Protein AF-A0A350UVN6-F1 (afdb_monomer_lite)

Sequence (57 aa):
MKKPALSDPKKRKGLIIVNTGEGKGKSTASFGLALRAAGNKMNVFIMQFMKGPWKAG

Foldseek 3Di:
DDDPPDDDPPDDDDDDDQQDDDDPCSVVVVVVVQVVCVVVVHDHDDDDPDDDPDDRD

pLDDT: mean 83.94, std 15.26, range [51.03, 97.75]

Secondary structure (DSSP, 8-state):
-PPPP---TTSPPP------SSSTTHHHHHHHHHHHHHHTT-------S--S-----

Radius of gyration: 16.47 Å; chains: 1; bounding box: 46×29×30 Å

Structure (mmCIF, N/CA/C/O backbone):
data_AF-A0A350UVN6-F1
#
_entry.id   AF-A0A350UVN6-F1
#
loop_
_atom_site.group_PDB
_atom_site.id
_atom_site.type_symbol
_atom_site.label_atom_id
_atom_site.label_alt_id
_atom_site.label_comp_id
_atom_site.label_asym_id
_atom_site.label_entity_id
_atom_site.label_seq_id
_atom_site.pdbx_PDB_ins_code
_atom_site.Cartn_x
_atom_site.Cartn_y
_atom_site.Cartn_z
_atom_site.occupancy
_atom_site.B_iso_or_equiv
_atom_site.auth_seq_id
_atom_site.auth_comp_id
_atom_site.auth_asym_id
_atom_site.auth_atom_id
_atom_site.pdbx_PDB_model_num
ATOM 1 N N . MET A 1 1 ? -33.879 12.256 -11.271 1.00 54.62 1 MET A N 1
ATOM 2 C CA . MET A 1 1 ? -32.431 12.004 -11.063 1.00 54.62 1 MET A CA 1
ATOM 3 C C . MET A 1 1 ? -32.120 12.099 -9.572 1.00 54.62 1 MET A C 1
ATOM 5 O O . MET A 1 1 ? -32.292 13.166 -8.998 1.00 54.62 1 MET A O 1
ATOM 9 N N . LYS A 1 2 ? -31.753 10.991 -8.913 1.00 51.03 2 LYS A N 1
ATOM 10 C CA . LYS A 1 2 ? -31.402 10.975 -7.478 1.00 51.03 2 LYS A CA 1
ATOM 11 C C . LYS A 1 2 ? -30.003 11.588 -7.311 1.00 51.03 2 LYS A C 1
ATOM 13 O O . LYS A 1 2 ? -29.044 11.043 -7.849 1.00 51.03 2 LYS A O 1
ATOM 18 N N . LYS A 1 3 ? -29.882 12.716 -6.600 1.00 56.00 3 LYS A N 1
ATOM 19 C CA . LYS A 1 3 ? -28.578 13.261 -6.177 1.00 56.00 3 LYS A CA 1
ATOM 20 C C . LYS A 1 3 ? -27.861 12.211 -5.310 1.00 56.00 3 LYS A C 1
ATOM 22 O O . LYS A 1 3 ? -28.520 11.639 -4.438 1.00 56.00 3 LYS A O 1
ATOM 27 N N . PRO A 1 4 ? -26.558 11.938 -5.513 1.00 63.38 4 PRO A N 1
ATOM 28 C CA . PRO A 1 4 ? -25.825 11.067 -4.604 1.00 63.38 4 PRO A CA 1
ATOM 29 C C . PRO A 1 4 ? -25.804 11.723 -3.220 1.00 63.38 4 PRO A C 1
ATOM 31 O O . PRO A 1 4 ? -25.543 12.921 -3.100 1.00 63.38 4 PRO A O 1
ATOM 34 N N . ALA A 1 5 ? -26.138 10.953 -2.186 1.00 64.25 5 ALA A N 1
ATOM 35 C CA . ALA A 1 5 ? -26.107 11.424 -0.808 1.00 64.25 5 ALA A CA 1
ATOM 36 C C . ALA A 1 5 ? -24.696 11.934 -0.473 1.00 64.25 5 ALA A C 1
ATOM 38 O O . ALA A 1 5 ? -23.706 11.237 -0.712 1.00 64.25 5 ALA A O 1
ATOM 39 N N . LEU A 1 6 ? -24.615 13.160 0.046 1.00 67.88 6 LEU A N 1
ATOM 40 C CA . LEU A 1 6 ? -23.376 13.777 0.508 1.00 67.88 6 LEU A CA 1
ATOM 41 C C . LEU A 1 6 ? -22.775 12.877 1.596 1.00 67.88 6 LEU A C 1
ATOM 43 O O . LEU A 1 6 ? -23.383 12.676 2.643 1.00 67.88 6 LEU A O 1
ATOM 47 N N . SER A 1 7 ? -21.628 12.261 1.314 1.00 67.81 7 SER A N 1
ATOM 48 C CA . SER A 1 7 ? -20.999 11.309 2.229 1.00 67.81 7 SER A CA 1
ATOM 49 C C . SER A 1 7 ? -20.572 12.013 3.513 1.00 67.81 7 SER A C 1
ATOM 51 O O . SER A 1 7 ? -19.809 12.975 3.439 1.00 67.81 7 SER A O 1
ATOM 53 N N . ASP A 1 8 ? -21.019 11.507 4.665 1.00 74.31 8 ASP A N 1
ATOM 54 C CA . ASP A 1 8 ? -20.583 11.967 5.985 1.00 74.31 8 ASP A CA 1
ATOM 55 C C . ASP A 1 8 ? -19.042 12.028 6.041 1.00 74.31 8 ASP A C 1
ATOM 57 O O . ASP A 1 8 ? -18.399 10.974 5.992 1.00 74.31 8 ASP A O 1
ATOM 61 N N . PRO A 1 9 ? -18.415 13.210 6.196 1.00 70.31 9 PRO A N 1
ATOM 62 C CA . PRO A 1 9 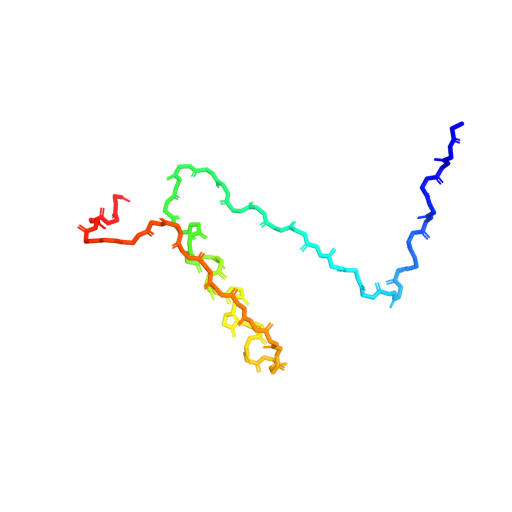? -16.954 13.341 6.181 1.00 70.31 9 PRO A CA 1
ATOM 63 C C . PRO A 1 9 ? -16.273 12.611 7.351 1.00 70.31 9 PRO A C 1
ATOM 65 O O . PRO A 1 9 ? -15.070 12.372 7.324 1.00 70.31 9 PRO A O 1
ATOM 68 N N . LYS A 1 10 ? -17.044 12.232 8.380 1.00 76.44 10 LYS A N 1
ATOM 69 C CA . LYS A 1 10 ? -16.576 11.472 9.547 1.00 76.44 10 LYS A CA 1
ATOM 70 C C . LYS A 1 10 ? -16.616 9.952 9.359 1.00 76.44 10 LYS A C 1
ATOM 72 O O . LYS A 1 10 ? -16.031 9.236 10.169 1.00 76.44 10 LYS A O 1
ATOM 77 N N . LYS A 1 11 ? -17.291 9.430 8.328 1.00 83.12 11 LYS A N 1
ATOM 78 C CA . LYS A 1 11 ? -17.311 7.985 8.066 1.00 83.12 11 LYS A CA 1
ATOM 79 C C . LYS A 1 11 ? -16.109 7.595 7.220 1.00 83.12 11 LYS A C 1
ATOM 81 O O . LYS A 1 11 ? -15.854 8.176 6.169 1.00 83.12 11 LYS A O 1
ATOM 86 N N . ARG A 1 12 ? -15.389 6.558 7.654 1.00 79.56 12 ARG A N 1
ATOM 87 C CA . ARG A 1 12 ? -14.330 5.965 6.832 1.00 79.56 12 ARG A CA 1
ATOM 88 C C . ARG A 1 12 ? -14.960 5.351 5.581 1.00 79.56 12 ARG A C 1
ATOM 90 O O . ARG A 1 12 ? -15.787 4.449 5.686 1.00 79.56 12 ARG A O 1
ATOM 97 N N . LYS A 1 13 ? -14.563 5.842 4.408 1.00 86.44 13 LYS A N 1
ATOM 98 C CA . LYS A 1 13 ? -14.982 5.324 3.103 1.00 86.44 13 LYS A CA 1
ATOM 99 C C . LYS A 1 13 ? -13.851 4.490 2.504 1.00 86.44 13 LYS A C 1
ATOM 101 O O . LYS A 1 13 ? -12.707 4.936 2.490 1.00 86.44 13 LYS A O 1
ATOM 106 N N . GLY A 1 14 ? -14.171 3.298 2.001 1.00 89.75 14 GLY A N 1
ATOM 107 C CA . GLY A 1 14 ? -13.237 2.515 1.191 1.00 89.75 14 GLY A CA 1
ATOM 108 C C . GLY A 1 14 ? -12.955 3.227 -0.133 1.00 89.75 14 GLY A C 1
ATOM 109 O O . GLY A 1 14 ? -13.888 3.677 -0.801 1.00 89.75 14 GLY A O 1
ATOM 110 N N . LEU A 1 15 ? -11.679 3.358 -0.494 1.00 92.62 15 LEU A N 1
ATOM 111 C CA . LEU A 1 15 ? -11.232 3.986 -1.739 1.00 92.62 15 LEU A CA 1
ATOM 112 C C . LEU A 1 15 ? -10.551 2.955 -2.642 1.00 92.62 15 LEU A C 1
ATOM 114 O O . LEU A 1 15 ? -10.002 1.966 -2.160 1.00 92.62 15 LEU A O 1
ATOM 118 N N . ILE A 1 16 ? -10.567 3.225 -3.946 1.00 95.50 16 ILE A N 1
ATOM 119 C CA . ILE A 1 16 ? -9.859 2.442 -4.961 1.00 95.50 16 ILE A CA 1
ATOM 120 C C . ILE A 1 16 ? -8.687 3.286 -5.457 1.00 95.50 16 ILE A C 1
ATOM 122 O O . ILE A 1 16 ? -8.874 4.440 -5.838 1.00 95.50 16 ILE A O 1
ATOM 126 N N . ILE A 1 17 ? -7.486 2.710 -5.445 1.00 95.56 17 ILE A N 1
ATOM 127 C CA . ILE A 1 17 ? -6.258 3.352 -5.920 1.00 95.56 17 ILE A CA 1
ATOM 128 C C . ILE A 1 17 ? -5.756 2.560 -7.125 1.00 95.56 17 ILE A C 1
ATOM 130 O O . ILE A 1 17 ? -5.582 1.346 -7.038 1.00 95.56 17 ILE A O 1
ATOM 134 N N . VAL A 1 18 ? -5.517 3.250 -8.242 1.00 95.94 18 VAL A N 1
ATOM 135 C CA . VAL A 1 18 ? -5.024 2.650 -9.487 1.00 95.94 18 VAL A CA 1
ATOM 136 C C . VAL A 1 18 ? -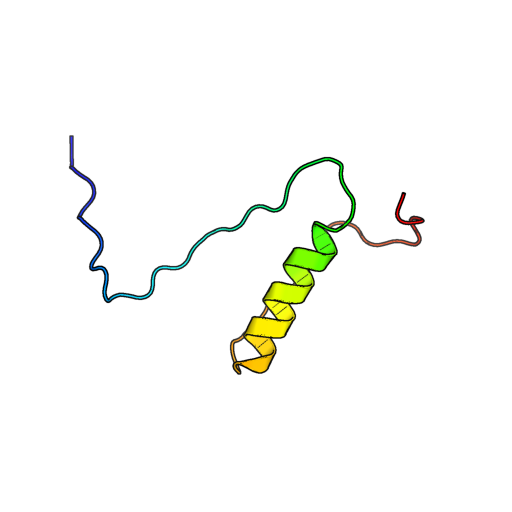3.630 3.192 -9.779 1.00 95.94 18 VAL A C 1
ATOM 138 O O . VAL A 1 18 ? -3.471 4.353 -10.146 1.00 95.94 18 VAL A O 1
ATOM 141 N N . ASN A 1 19 ? -2.617 2.337 -9.638 1.00 94.06 19 ASN A N 1
ATOM 142 C CA . ASN A 1 19 ? -1.241 2.652 -10.020 1.00 94.06 19 ASN A CA 1
ATOM 143 C C . ASN A 1 19 ? -1.023 2.230 -11.481 1.00 94.06 19 ASN A C 1
ATOM 145 O O . ASN A 1 19 ? -0.821 1.048 -11.758 1.00 94.06 19 ASN A O 1
ATOM 149 N N . THR A 1 20 ? -1.080 3.186 -12.408 1.00 94.44 20 THR A N 1
ATOM 150 C CA . THR A 1 20 ? -0.932 2.970 -13.862 1.00 94.44 20 THR A CA 1
ATOM 151 C C . THR A 1 20 ? 0.257 3.756 -14.439 1.00 94.44 20 THR A C 1
ATOM 153 O O . THR A 1 20 ? 0.976 4.423 -13.698 1.00 94.44 20 THR A O 1
ATOM 156 N N . GLY A 1 21 ? 0.496 3.644 -15.748 1.00 93.56 21 GLY A N 1
ATOM 157 C CA . GLY A 1 21 ? 1.617 4.249 -16.477 1.00 93.56 21 GLY A CA 1
ATOM 158 C C . GLY A 1 21 ? 2.714 3.243 -16.831 1.00 93.56 21 GLY A C 1
ATOM 159 O O . GLY A 1 21 ? 2.719 2.120 -16.336 1.00 93.56 21 GLY A O 1
ATOM 160 N N . GLU A 1 22 ? 3.660 3.618 -17.688 1.00 89.94 22 GLU A N 1
ATOM 161 C CA . GLU A 1 22 ? 4.722 2.709 -18.162 1.00 89.94 22 GLU A CA 1
ATOM 162 C C . GLU A 1 22 ? 5.905 2.608 -17.189 1.00 89.94 22 GLU A C 1
ATOM 164 O O . GLU A 1 22 ? 6.582 1.585 -17.135 1.00 89.94 22 GLU A O 1
ATOM 169 N N . GLY A 1 23 ? 6.089 3.614 -16.329 1.00 88.00 23 GLY A N 1
ATOM 170 C CA . GLY A 1 23 ? 7.204 3.675 -15.386 1.00 88.00 23 GLY A CA 1
ATOM 171 C C . GLY A 1 23 ? 7.275 2.499 -14.402 1.00 88.00 23 GLY A C 1
ATOM 172 O O . GLY A 1 23 ? 6.260 1.894 -14.016 1.00 88.00 23 GLY A O 1
ATOM 173 N N . LYS A 1 24 ? 8.498 2.185 -13.957 1.00 88.50 24 LYS A N 1
ATOM 174 C CA . LYS A 1 24 ? 8.735 1.203 -12.890 1.00 88.50 24 LYS A CA 1
ATOM 175 C C . LYS A 1 24 ? 8.119 1.677 -11.573 1.00 88.50 24 LYS A C 1
ATOM 177 O O . LYS A 1 24 ? 8.063 2.868 -11.292 1.00 88.50 24 LYS A O 1
ATOM 182 N N . GLY A 1 25 ? 7.704 0.726 -10.737 1.00 90.31 25 GLY A N 1
ATOM 183 C CA . GLY A 1 25 ? 7.309 1.005 -9.351 1.00 90.31 25 GLY A CA 1
ATOM 184 C C . GLY A 1 25 ? 5.818 0.888 -9.041 1.00 90.31 25 GLY A C 1
ATOM 185 O O . GLY A 1 25 ? 5.457 0.964 -7.873 1.00 90.31 25 GLY A O 1
ATOM 186 N N . LYS A 1 26 ? 4.952 0.609 -10.025 1.00 95.00 26 LYS A N 1
ATOM 187 C CA . LYS A 1 26 ? 3.506 0.390 -9.796 1.00 95.00 26 LYS A CA 1
ATOM 188 C C . LYS A 1 26 ? 3.240 -0.703 -8.761 1.00 95.00 26 LYS A C 1
ATOM 190 O O . LYS A 1 26 ? 2.527 -0.492 -7.783 1.00 95.00 26 LYS A O 1
ATOM 195 N N . SER A 1 27 ? 3.870 -1.862 -8.954 1.00 92.19 27 SER A N 1
ATOM 196 C CA . SER A 1 27 ? 3.777 -2.978 -8.014 1.00 92.19 27 SER A CA 1
ATOM 197 C C . SER A 1 27 ? 4.392 -2.603 -6.668 1.00 92.19 27 SER A C 1
ATOM 199 O O . SER A 1 27 ? 3.770 -2.843 -5.639 1.00 92.19 27 SER A O 1
ATOM 201 N N . THR A 1 28 ? 5.561 -1.954 -6.663 1.00 94.44 28 THR A N 1
ATOM 202 C CA . THR A 1 28 ? 6.253 -1.519 -5.439 1.00 94.44 28 THR A CA 1
ATOM 203 C C . THR A 1 28 ? 5.397 -0.573 -4.600 1.00 94.44 28 THR A C 1
ATOM 205 O O . THR A 1 28 ? 5.312 -0.748 -3.389 1.00 94.44 28 THR A O 1
ATOM 208 N N . ALA A 1 29 ? 4.700 0.378 -5.226 1.00 95.50 29 ALA A N 1
ATOM 209 C CA . ALA A 1 29 ? 3.784 1.288 -4.547 1.00 95.50 29 ALA A CA 1
ATOM 210 C C . ALA A 1 29 ? 2.598 0.538 -3.914 1.00 95.50 29 ALA A C 1
ATOM 212 O O . ALA A 1 29 ? 2.266 0.782 -2.752 1.00 95.50 29 ALA A O 1
ATOM 213 N N . SER A 1 30 ? 2.003 -0.425 -4.630 1.00 95.06 30 SER A N 1
ATOM 214 C CA . SER A 1 30 ? 0.922 -1.266 -4.093 1.00 95.06 30 SER A CA 1
ATOM 215 C C . SER A 1 30 ? 1.392 -2.138 -2.921 1.00 95.06 30 SER A C 1
ATOM 217 O O . SER A 1 30 ? 0.699 -2.231 -1.908 1.00 95.06 30 SER A O 1
ATOM 219 N N . PHE A 1 31 ? 2.591 -2.724 -3.011 1.00 95.56 31 PHE A N 1
ATOM 220 C CA . PHE A 1 31 ? 3.199 -3.475 -1.908 1.00 95.56 31 PHE A CA 1
ATOM 221 C C . PHE A 1 31 ? 3.537 -2.580 -0.709 1.00 95.56 31 PHE A C 1
ATOM 223 O O . PHE A 1 31 ? 3.296 -2.974 0.428 1.00 95.56 31 PHE A O 1
ATOM 230 N N . GLY A 1 32 ? 4.031 -1.362 -0.935 1.00 96.81 32 GLY A N 1
ATOM 231 C CA . GLY A 1 32 ? 4.288 -0.396 0.134 1.00 96.81 32 GLY A CA 1
ATOM 232 C C . GLY A 1 32 ? 3.016 -0.017 0.899 1.00 96.81 32 GLY A C 1
ATOM 233 O O . GLY A 1 32 ? 3.031 0.059 2.128 1.00 96.81 32 GLY A O 1
ATOM 234 N N . LEU A 1 33 ? 1.891 0.155 0.196 1.00 96.44 33 LEU A N 1
ATOM 235 C CA . LEU A 1 33 ? 0.591 0.404 0.824 1.00 96.44 33 LEU A CA 1
ATOM 236 C C . LEU A 1 33 ? 0.106 -0.808 1.632 1.00 96.44 33 LEU A C 1
ATOM 238 O O . LEU A 1 33 ? -0.352 -0.648 2.763 1.00 96.44 33 LEU A O 1
ATOM 242 N N . ALA A 1 34 ? 0.250 -2.009 1.072 1.00 96.81 34 ALA A N 1
ATOM 243 C CA . ALA A 1 34 ? -0.061 -3.262 1.750 1.00 96.81 34 ALA A CA 1
ATOM 244 C C . ALA A 1 34 ? 0.750 -3.421 3.050 1.00 96.81 34 ALA A C 1
ATOM 246 O O . ALA A 1 34 ? 0.174 -3.680 4.104 1.00 96.81 34 ALA A O 1
ATOM 247 N N . LEU A 1 35 ? 2.064 -3.177 3.013 1.00 97.50 35 LEU A N 1
ATOM 248 C CA . LEU A 1 35 ? 2.929 -3.226 4.197 1.00 97.50 35 LEU A CA 1
ATOM 249 C C . LEU A 1 35 ? 2.551 -2.166 5.238 1.00 97.50 35 LEU A C 1
ATOM 251 O O . LEU A 1 35 ? 2.508 -2.462 6.430 1.00 97.50 35 LEU A O 1
ATOM 255 N N . ARG A 1 36 ? 2.212 -0.945 4.805 1.00 97.38 36 ARG A N 1
ATOM 256 C CA . ARG A 1 36 ? 1.713 0.111 5.700 1.00 97.38 36 ARG A CA 1
ATOM 257 C C . ARG A 1 36 ? 0.418 -0.302 6.407 1.00 97.38 36 ARG A C 1
ATOM 259 O O . ARG A 1 36 ? 0.258 -0.026 7.593 1.00 97.38 36 ARG A O 1
ATOM 266 N N . ALA A 1 37 ? -0.509 -0.939 5.694 1.00 96.62 37 ALA A N 1
ATOM 267 C CA . ALA A 1 37 ? -1.758 -1.433 6.271 1.00 96.62 37 ALA A CA 1
ATOM 268 C C . ALA A 1 37 ? -1.501 -2.582 7.262 1.00 96.62 37 ALA A C 1
ATOM 270 O O . ALA A 1 37 ? -2.016 -2.551 8.380 1.00 96.62 37 ALA A O 1
ATOM 271 N N . ALA A 1 38 ? -0.635 -3.530 6.895 1.00 96.88 38 ALA A N 1
ATOM 272 C CA . ALA A 1 38 ? -0.235 -4.635 7.760 1.00 96.88 38 ALA A CA 1
ATOM 273 C C . ALA A 1 38 ? 0.434 -4.143 9.058 1.00 96.88 38 ALA A C 1
ATOM 275 O O . ALA A 1 38 ? 0.087 -4.609 10.142 1.00 96.88 38 ALA A O 1
ATOM 276 N N . GLY A 1 39 ? 1.317 -3.138 8.978 1.00 97.75 39 GLY A N 1
ATOM 277 C CA . GLY A 1 39 ? 1.937 -2.510 10.154 1.00 97.75 39 GLY A CA 1
ATOM 278 C C . GLY A 1 39 ? 0.927 -1.862 11.109 1.00 97.75 39 GLY A C 1
ATOM 279 O O . GLY A 1 39 ? 1.132 -1.851 12.319 1.00 97.75 39 GLY A O 1
ATOM 280 N N . ASN A 1 40 ? -0.215 -1.412 10.585 1.00 97.38 40 ASN A N 1
ATOM 281 C CA . ASN A 1 40 ? -1.339 -0.897 11.368 1.00 97.38 40 ASN A CA 1
ATOM 282 C C . ASN A 1 40 ? -2.346 -1.987 11.789 1.00 97.38 40 ASN A C 1
ATOM 284 O O . ASN A 1 40 ? -3.487 -1.664 12.117 1.00 97.38 40 ASN A O 1
A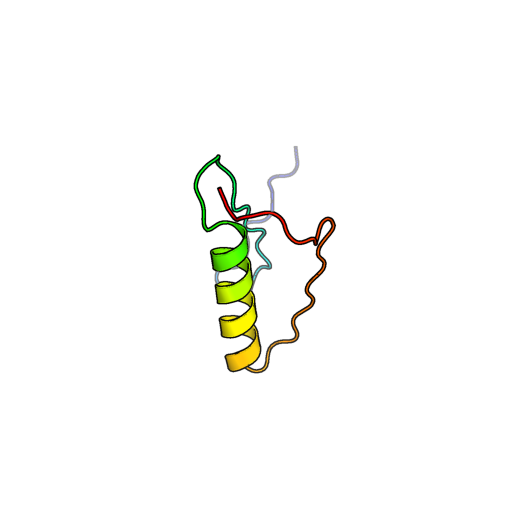TOM 288 N N . LYS A 1 41 ? -1.950 -3.269 11.776 1.00 96.56 41 LYS A N 1
ATOM 289 C CA . LYS A 1 41 ? -2.791 -4.426 12.140 1.00 96.56 41 LYS A CA 1
ATOM 290 C C . LYS A 1 41 ? -4.077 -4.544 11.308 1.00 96.56 41 LYS A C 1
ATOM 292 O O . LYS A 1 41 ? -5.085 -5.056 11.788 1.00 96.56 41 LYS A O 1
ATOM 297 N N . MET A 1 42 ? -4.061 -4.053 10.068 1.00 95.69 42 MET A N 1
ATOM 298 C CA . MET A 1 42 ? -5.169 -4.239 9.130 1.00 95.69 42 MET A CA 1
ATOM 299 C C . MET A 1 42 ? -4.989 -5.546 8.357 1.00 95.69 42 MET A C 1
ATOM 301 O O . MET A 1 42 ? -3.865 -5.952 8.059 1.00 95.69 42 MET A O 1
ATOM 305 N N . ASN A 1 43 ? -6.100 -6.178 7.984 1.00 96.50 43 ASN A N 1
ATOM 306 C CA . ASN A 1 43 ? -6.077 -7.363 7.130 1.00 96.50 43 ASN A CA 1
ATOM 307 C C . ASN A 1 43 ? -5.736 -6.968 5.690 1.00 96.50 43 ASN A C 1
ATOM 309 O O . ASN A 1 43 ? -6.313 -6.026 5.145 1.00 96.50 43 ASN A O 1
ATOM 313 N N . VAL A 1 44 ? -4.811 -7.702 5.072 1.00 96.81 44 VAL A N 1
ATOM 314 C CA . VAL A 1 44 ? -4.305 -7.422 3.726 1.00 96.81 44 VAL A CA 1
ATOM 315 C C . VAL A 1 44 ? -4.356 -8.691 2.888 1.00 96.81 44 VAL A C 1
ATOM 317 O O . VAL A 1 44 ? -3.925 -9.752 3.330 1.00 96.81 44 VAL A O 1
ATOM 320 N N . PHE A 1 45 ? -4.850 -8.565 1.659 1.00 96.06 45 PHE A N 1
ATOM 321 C CA . PHE A 1 45 ? -4.871 -9.634 0.667 1.00 96.06 45 PHE A CA 1
ATOM 322 C C . PHE A 1 45 ? -4.122 -9.181 -0.588 1.00 96.06 45 PHE A C 1
ATOM 324 O O . PHE A 1 45 ? -4.329 -8.065 -1.067 1.00 96.06 45 PHE A O 1
ATOM 331 N N . ILE A 1 46 ? -3.237 -10.033 -1.107 1.00 94.50 46 ILE A N 1
ATOM 332 C CA . ILE A 1 46 ? -2.418 -9.749 -2.289 1.00 94.50 46 ILE A CA 1
ATOM 333 C C . ILE A 1 46 ? -2.671 -10.843 -3.318 1.00 94.50 46 ILE A C 1
ATOM 335 O O . ILE A 1 46 ? -2.452 -12.020 -3.047 1.00 94.50 46 ILE A O 1
ATOM 339 N N . MET A 1 47 ? -3.067 -10.434 -4.520 1.00 92.75 47 MET A N 1
ATOM 340 C CA . MET A 1 47 ? -3.245 -11.316 -5.666 1.00 92.75 47 MET A CA 1
ATOM 341 C C . MET A 1 47 ? -2.373 -10.820 -6.819 1.00 92.75 47 MET A C 1
ATOM 343 O O . MET A 1 47 ? -2.425 -9.646 -7.185 1.00 92.75 47 MET A O 1
ATOM 347 N N . GLN A 1 48 ? -1.548 -11.704 -7.379 1.00 91.50 48 GLN A N 1
ATOM 348 C CA . GLN A 1 48 ? -0.684 -11.406 -8.521 1.00 91.50 48 GLN A CA 1
ATOM 349 C C . GLN A 1 48 ? -1.128 -12.263 -9.707 1.00 91.50 48 GLN A C 1
ATOM 351 O O . GLN A 1 48 ? -1.017 -13.482 -9.650 1.00 91.50 48 GLN A O 1
ATOM 356 N N . PHE A 1 49 ? -1.619 -11.635 -10.776 1.00 87.38 49 PHE A N 1
ATOM 357 C CA . PHE A 1 49 ? -2.060 -12.341 -11.990 1.00 87.38 49 PHE A CA 1
ATOM 358 C C . PHE A 1 49 ? -0.896 -12.827 -12.866 1.00 87.38 49 PHE A C 1
ATOM 360 O O . PHE A 1 49 ? -1.051 -13.763 -13.640 1.00 87.38 49 PHE A O 1
ATOM 367 N N . MET A 1 50 ? 0.278 -12.204 -12.736 1.00 80.12 50 MET A N 1
ATOM 368 C CA . MET A 1 50 ? 1.509 -12.587 -13.427 1.00 80.12 50 MET A CA 1
ATOM 369 C C . MET A 1 50 ? 2.668 -12.569 -12.432 1.00 80.12 50 MET A C 1
ATOM 371 O O . MET A 1 50 ? 2.844 -11.594 -11.696 1.00 80.12 50 MET A O 1
ATOM 375 N N . LYS A 1 51 ? 3.472 -13.635 -12.410 1.00 69.31 51 LYS A N 1
ATOM 376 C CA . LYS A 1 51 ? 4.728 -13.695 -11.655 1.00 69.31 51 LYS A CA 1
ATOM 377 C C . LYS A 1 51 ? 5.680 -14.688 -12.316 1.00 69.31 51 LYS A C 1
ATOM 379 O O . LYS A 1 51 ? 5.322 -15.837 -12.532 1.00 69.31 51 LYS A O 1
ATOM 384 N N . GLY A 1 52 ? 6.885 -14.235 -12.635 1.00 65.38 52 GLY A N 1
ATOM 385 C CA . GLY A 1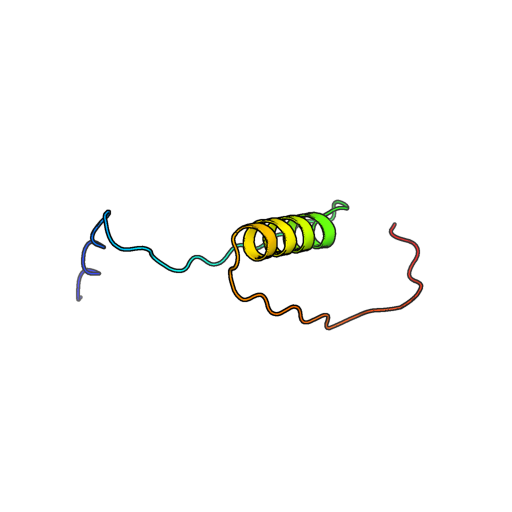 52 ? 7.947 -15.027 -13.254 1.00 65.38 52 GLY A CA 1
ATOM 386 C C . GLY A 1 52 ? 9.256 -14.231 -13.266 1.00 65.38 52 GLY A C 1
ATOM 387 O O . GLY A 1 52 ? 9.225 -13.049 -12.908 1.00 65.38 52 GLY A O 1
ATOM 388 N N . PRO A 1 53 ? 10.397 -14.839 -13.644 1.00 56.25 53 PRO A N 1
ATOM 389 C CA . PRO A 1 53 ? 11.705 -14.184 -13.709 1.00 56.25 53 PRO A CA 1
ATOM 390 C C . PRO A 1 53 ? 11.764 -13.209 -14.894 1.00 56.25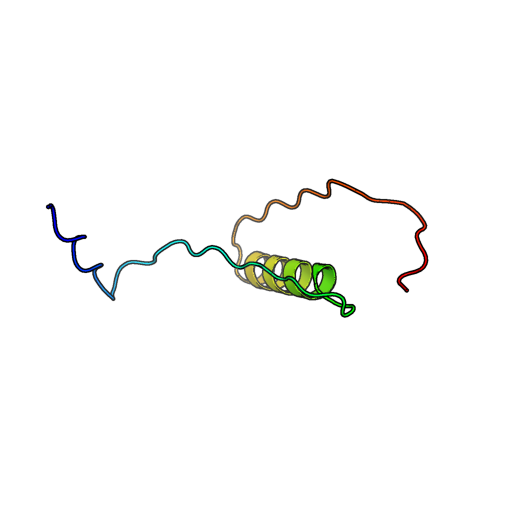 53 PRO A C 1
ATOM 392 O O . PRO A 1 53 ? 12.513 -13.384 -15.847 1.00 56.25 53 PRO A O 1
ATOM 395 N N . TRP A 1 54 ? 10.935 -12.173 -14.861 1.00 57.94 54 TRP A N 1
ATOM 396 C CA . TRP A 1 54 ? 10.988 -11.081 -15.815 1.00 57.94 54 TRP A CA 1
ATOM 397 C C . TRP A 1 54 ? 11.922 -10.026 -15.225 1.00 57.94 54 TRP A C 1
ATOM 399 O O . TRP A 1 54 ? 11.631 -9.453 -14.173 1.00 57.94 54 TRP A O 1
ATOM 409 N N . LYS A 1 55 ? 13.070 -9.783 -15.874 1.00 52.56 55 LYS A N 1
ATOM 410 C CA . LYS A 1 55 ? 13.949 -8.655 -15.530 1.00 52.56 55 LYS A CA 1
ATOM 411 C C . LYS A 1 55 ? 13.115 -7.381 -15.568 1.00 52.56 55 LYS A C 1
ATOM 413 O O . LYS A 1 55 ? 12.668 -7.002 -16.643 1.00 52.56 55 LYS A O 1
ATOM 418 N N . ALA A 1 56 ? 12.885 -6.757 -14.416 1.00 58.12 56 ALA A N 1
ATOM 419 C CA . ALA A 1 56 ? 12.156 -5.499 -14.330 1.00 58.12 56 ALA A CA 1
ATOM 420 C C . ALA A 1 56 ? 12.837 -4.463 -15.243 1.00 58.12 56 ALA A C 1
ATOM 422 O O . ALA A 1 56 ? 13.874 -3.901 -14.879 1.00 58.12 56 ALA A O 1
ATOM 423 N N . GLY A 1 57 ? 12.275 -4.293 -16.446 1.00 52.59 57 GLY A N 1
ATOM 424 C CA . GLY A 1 57 ? 12.709 -3.337 -17.466 1.00 52.59 57 GLY A CA 1
ATOM 425 C C . GLY A 1 57 ? 12.720 -1.944 -16.908 1.00 52.59 57 GLY A C 1
ATOM 426 O O . GLY A 1 57 ? 11.886 -1.694 -16.010 1.00 52.59 57 GLY A O 1
#

=== Feature glossary ===
The features interleaved in this record are:

— What the protein is —

Sequence gives the chain of amino acids in standard one-letter code (A=alanine, C=cysteine, …, Y=tyrosine), read N→C. It is the only feature that is directly encoded by the gen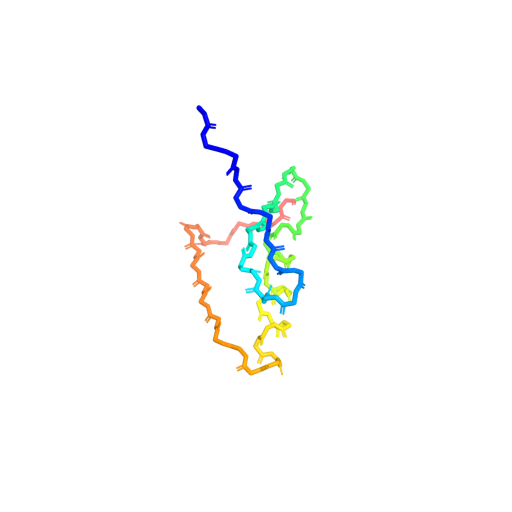e; all structural features are derived from the folded form of this sequence.

Database cross-references. InterPro integrates a dozen domain/family signature databases into unified entries with residue-range hits. GO terms attach function/process/location labels with evidence codes. CATH codes position the fold in a four-level structural taxonomy. Organism is the NCBI-taxonomy species name.

— Where its atoms are —

Atomic coordinates in PDBx/mmCIF format — the same representation the Protein Data Bank distributes. Each line of the _atom_site loop places one backbone atom in Cartesian space (units: ångströms, origin: arbitrary).

The six renders are orthographic views along the three Cartesian axes in both directions. Representation (cartoon, sticks, or surface) and color scheme (sequence-rainbow or by-chain) vary across proteins so the training set covers all the common visualization conventions.

— Local backbone conformation —

Eight-state secondary structure (DSSP): H is the canonical α-helix, G the tighter 3₁₀-helix, I the wider π-helix; E/B are β-structure, T and S are turns and bends, and '-' is everything else. DSSP derives these from the pattern of main-chain N–H···O=C hydrogen bonds, not from the sequence.

P-SEA three-state annotation labels each residue as helix, strand, or coil based purely on the geometry of the Cα trace. It serves as a fallback when the full backbone (and thus DSSP) is unavailable.

The φ/ψ torsion pair specifies the backbone conformation at each residue. φ rotates about the N–Cα bond, ψ about the Cα–C bond. Steric clashes forbid most of the (φ, ψ) plane — the allowed regions (α-helix basin, β-sheet basin, left-handed helix) are the Ramachandran-allowed regions.

— Global shape and packing —

The geometric summary reports three shape descriptors. Rg (radius of gyration) measures how spread out the Cα atoms are about their centre of mass; compact globular proteins have small Rg, elongated or unfolded ones large. Cα contacts (<8 Å, |i−j|>4) count long-range residue pairs in spatial proximity — high for tightly packed folds, near zero for rods or random coil. The bounding-box extents give the protein's footprint along x, y, z in Å.

Solvent-accessible surface area (SASA) is the area in Å² traced out by the centre of a 1.4 Å probe sphere (a water molecule) rolled over the protein's van der Waals surface (Shrake–Rupley / Lee–Richards construction). Buried residues have near-zero SASA; fully exposed residues can exceed 200 Å². The total SASA scales roughly with the number of surface residues.

The contact map is a binary N×N matrix image: pixel (i, j) is dark where Cα_i and Cα_j are within 8 Å and |i−j|>4. Because the |i−j|>4 filter removes local helical contacts, off-diagonal stripes parallel to the main diagonal indicate parallel β-sheets; stripes perpendicular to it indicate antiparallel β-sheets. The Ramachandran plot scatters every residue's (φ, ψ) pair against the sterically allowed regions. The PAE heatmap renders the predicted-aligned-error matrix.

— Structural neighborhood —

3Di is Foldseek's structural alphabet. Each residue is assigned one of twenty discrete states based on how its Cα sits relative to its spatial (not sequential) neighbors. Aligning 3Di strings finds structural homologs roughly as well as full 3D superposition, but orders of magnitude faster.

Nearest PDB neighbors are the top structural matches found by Foldseek when searching this structure against the entire Protein Data Bank. Each hit reports a TM-score (0 to 1; >0.5 almost always implies the same fold) and an E-value. These are *structural* homologs — they may share no detectable sequence similarity.

— Confidence and disorder —

For AlphaFold models, the B-factor field carries pLDDT — the model's own estimate of local accuracy on a 0–100 scale. Regions with pLDDT<50 should be treated as essentially unmodeled; they often correspond to intrinsically disordered segments.

Crystallographic B-factors measure how much each atom's electron density is smeared out, in Å². They rise in mobile loops and surface residues and fall in the buried interior. In AlphaFold models this column is repurposed to hold pLDDT instead.

Predicted aligned error is AlphaFold's pairwise confidence. Unlike pLDDT (per-residue), PAE is per-residue-pair and captures whether two parts of the structure are correctly placed relative to each other. Units are ångströms of expected positional error.